Protein AF-A0ABD7MQE9-F1 (afdb_monomer_lite)

Foldseek 3Di:
DDPPCDDPVNVVVVVVLVVVLVCQCVVPVDPVSNVVSVVVVVVVVVVVVVVVVVVVD

pLDDT: mean 71.51, std 10.37, range [42.53, 84.62]

Secondary structure (DSSP, 8-state):
-------HHHHHHHHHHHHHHHHHHHHH--HHHHHHHHHHHHHHHHHHHHHHHHT--

Sequence (57 aa):
MNKHKISPNAIVVALFGLAISGYVAIANKSILGFVILILLTIVVAVLVNHIKNSHQE

Structure (mmCIF, N/CA/C/O backbone):
data_AF-A0ABD7MQE9-F1
#
_entry.id   AF-A0ABD7MQE9-F1
#
loop_
_atom_site.group_PDB
_atom_site.id
_atom_site.type_symbol
_atom_site.label_atom_id
_atom_site.label_alt_id
_atom_site.label_comp_id
_atom_site.label_asym_id
_atom_site.label_entity_id
_atom_site.label_seq_id
_atom_site.pdbx_PDB_ins_code
_atom_site.Cartn_x
_atom_site.Cartn_y
_atom_site.Cartn_z
_atom_site.occupancy
_atom_site.B_iso_or_equiv
_atom_site.auth_seq_id
_atom_site.auth_comp_id
_atom_site.auth_asym_id
_atom_site.auth_atom_id
_atom_site.pdbx_PDB_model_num
ATOM 1 N N . MET A 1 1 ? 2.972 4.901 29.089 1.00 42.53 1 MET A N 1
ATOM 2 C CA . MET A 1 1 ? 3.157 4.484 27.680 1.00 42.53 1 MET A CA 1
ATOM 3 C C . MET A 1 1 ? 1.789 4.140 27.107 1.00 42.53 1 MET A C 1
ATOM 5 O O . MET A 1 1 ? 1.279 3.052 27.348 1.00 42.53 1 MET A O 1
ATOM 9 N N . ASN A 1 2 ? 1.136 5.119 26.476 1.00 45.38 2 ASN A N 1
ATOM 10 C CA . ASN A 1 2 ? -0.247 5.002 26.011 1.00 45.38 2 ASN A CA 1
ATOM 11 C C . ASN A 1 2 ? -0.298 4.026 24.833 1.00 45.38 2 ASN A C 1
ATOM 13 O O . ASN A 1 2 ? 0.137 4.357 23.734 1.00 45.38 2 ASN A O 1
ATOM 17 N N . LYS A 1 3 ? -0.788 2.806 25.079 1.00 56.91 3 LYS A N 1
ATOM 18 C CA . LYS A 1 3 ? -1.026 1.799 24.040 1.00 56.91 3 LYS A CA 1
ATOM 19 C C . LYS A 1 3 ? -2.140 2.315 23.129 1.00 56.91 3 LYS A C 1
ATOM 21 O O . LYS A 1 3 ? -3.315 2.087 23.402 1.00 56.91 3 LYS A O 1
ATOM 26 N N . HIS A 1 4 ? -1.775 3.048 22.079 1.00 58.94 4 HIS A N 1
ATOM 27 C CA . HIS A 1 4 ? -2.691 3.392 21.001 1.00 58.94 4 HIS A CA 1
ATOM 28 C C . HIS A 1 4 ? -3.154 2.063 20.395 1.00 58.94 4 HIS A C 1
ATOM 30 O O . HIS A 1 4 ? -2.364 1.341 19.787 1.00 58.94 4 HIS A O 1
ATOM 36 N N . LYS A 1 5 ? -4.397 1.665 20.684 1.00 62.00 5 LYS A N 1
ATOM 37 C CA . LYS A 1 5 ? -4.978 0.420 20.182 1.00 62.00 5 LYS A CA 1
ATOM 38 C C . LYS A 1 5 ? -5.248 0.604 18.691 1.00 62.00 5 LYS A C 1
ATOM 40 O O . LYS A 1 5 ? -6.346 0.986 18.302 1.00 62.00 5 LYS A O 1
ATOM 45 N N . ILE A 1 6 ? -4.228 0.385 17.866 1.00 67.56 6 ILE A N 1
ATOM 46 C CA . ILE A 1 6 ? -4.387 0.298 16.414 1.00 67.56 6 ILE A CA 1
ATOM 47 C C . ILE A 1 6 ? -5.391 -0.828 16.161 1.00 67.56 6 ILE A C 1
ATOM 49 O O . ILE A 1 6 ? -5.210 -1.942 16.660 1.00 67.56 6 ILE A O 1
ATOM 53 N N . SER A 1 7 ? -6.488 -0.526 15.461 1.00 73.44 7 SER A N 1
ATOM 54 C CA . SER A 1 7 ? -7.513 -1.535 15.214 1.00 73.44 7 SER A CA 1
ATOM 55 C C . SER A 1 7 ? -6.920 -2.646 14.335 1.00 73.44 7 SER A C 1
ATOM 57 O O . SER A 1 7 ? -6.175 -2.347 13.398 1.00 73.44 7 SER A O 1
ATOM 59 N N . PRO A 1 8 ? -7.237 -3.927 14.591 1.00 75.94 8 PRO A N 1
ATOM 60 C CA . PRO A 1 8 ? -6.746 -5.033 13.765 1.00 75.94 8 PRO A CA 1
ATOM 61 C C . PRO A 1 8 ? -7.050 -4.822 12.278 1.00 75.94 8 PRO A C 1
ATOM 63 O O . PRO A 1 8 ? -6.232 -5.132 11.418 1.00 75.94 8 PRO A O 1
ATOM 66 N N . ASN A 1 9 ? -8.191 -4.196 11.984 1.00 74.81 9 ASN A N 1
ATOM 67 C CA . ASN A 1 9 ? -8.599 -3.868 10.625 1.00 74.81 9 ASN A CA 1
ATOM 68 C C . ASN A 1 9 ? -7.662 -2.843 9.955 1.00 74.81 9 ASN A C 1
ATOM 70 O O . ASN A 1 9 ? -7.350 -2.967 8.775 1.00 74.81 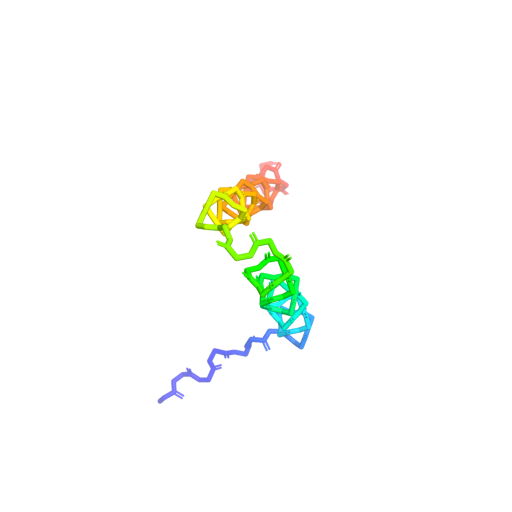9 ASN A O 1
ATOM 74 N N . ALA A 1 10 ? -7.148 -1.865 10.710 1.00 77.50 10 ALA A N 1
ATOM 75 C CA . ALA A 1 10 ? -6.173 -0.903 10.198 1.00 77.50 10 ALA A CA 1
ATOM 76 C C . ALA A 1 10 ? -4.827 -1.565 9.861 1.00 77.50 10 ALA A C 1
ATOM 78 O O . ALA A 1 10 ? -4.188 -1.192 8.880 1.00 77.50 10 ALA A O 1
ATOM 79 N N . ILE A 1 11 ? -4.418 -2.579 10.631 1.00 79.81 11 ILE A N 1
ATOM 80 C CA . ILE A 1 11 ? -3.201 -3.359 10.356 1.00 79.81 11 ILE A CA 1
ATOM 81 C C . ILE A 1 11 ? -3.362 -4.153 9.055 1.00 79.81 11 ILE A C 1
ATOM 83 O O . ILE A 1 11 ? -2.459 -4.144 8.222 1.00 79.81 11 ILE A O 1
ATOM 87 N N . VAL A 1 12 ? -4.519 -4.789 8.843 1.00 80.56 12 VAL A N 1
ATOM 88 C CA . VAL A 1 12 ? -4.813 -5.539 7.608 1.00 80.56 12 VAL A CA 1
ATOM 89 C C . VAL A 1 12 ? -4.759 -4.624 6.386 1.00 80.56 1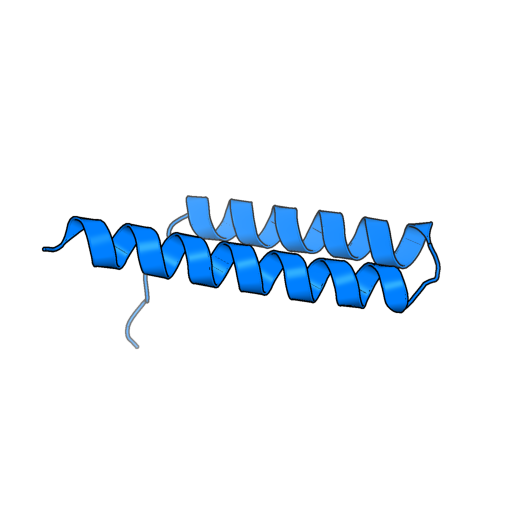2 VAL A C 1
ATOM 91 O O . VAL A 1 12 ? -4.111 -4.964 5.399 1.00 80.56 12 VAL A O 1
ATOM 94 N N . VAL A 1 13 ? -5.365 -3.437 6.468 1.00 78.25 13 VAL A N 1
ATOM 95 C CA . VAL A 1 13 ? -5.323 -2.438 5.390 1.00 78.25 13 VAL A CA 1
ATOM 96 C C . VAL A 1 13 ? -3.893 -1.960 5.122 1.00 78.25 13 VAL A C 1
ATOM 98 O O . VAL A 1 13 ? -3.486 -1.879 3.964 1.00 78.25 13 VAL A O 1
ATOM 101 N N . ALA A 1 14 ? -3.103 -1.697 6.167 1.00 78.06 14 ALA A N 1
ATOM 102 C CA . ALA A 1 14 ? -1.709 -1.280 6.022 1.00 78.06 14 ALA A CA 1
ATOM 103 C C . ALA A 1 14 ? -0.842 -2.366 5.361 1.00 78.06 14 ALA A C 1
ATOM 105 O O . ALA A 1 14 ? -0.047 -2.062 4.472 1.00 78.06 14 ALA A O 1
ATOM 106 N N . LEU A 1 15 ? -1.025 -3.634 5.745 1.00 82.62 15 LEU A N 1
ATOM 107 C CA . LEU A 1 15 ? -0.321 -4.771 5.147 1.00 82.62 15 LEU A CA 1
ATOM 108 C C . LEU A 1 15 ? -0.720 -4.988 3.684 1.00 82.62 15 LEU A C 1
ATOM 110 O O . LEU A 1 15 ? 0.149 -5.239 2.852 1.00 82.62 15 LEU A O 1
ATOM 114 N N . PHE A 1 16 ? -2.003 -4.835 3.349 1.00 81.94 16 PHE A N 1
ATOM 115 C CA . PHE A 1 16 ? -2.471 -4.918 1.965 1.00 81.94 16 PHE A CA 1
ATOM 116 C C . PHE A 1 16 ? -1.904 -3.790 1.100 1.00 81.94 16 PHE A C 1
ATOM 118 O O . PHE A 1 16 ? -1.398 -4.048 0.010 1.00 81.94 16 PHE A O 1
ATOM 125 N N . GLY A 1 17 ? -1.923 -2.551 1.598 1.00 78.44 17 GLY A N 1
ATOM 126 C CA . GLY A 1 17 ? -1.324 -1.409 0.904 1.00 78.44 17 GLY A CA 1
ATOM 127 C C . GLY A 1 17 ? 0.176 -1.599 0.670 1.00 78.44 17 GLY A C 1
ATOM 128 O O . GLY A 1 17 ? 0.667 -1.357 -0.433 1.00 78.44 17 GLY A O 1
ATOM 129 N N . LEU A 1 18 ? 0.895 -2.114 1.672 1.00 77.94 18 LEU A N 1
ATOM 130 C CA . LEU A 1 18 ? 2.321 -2.422 1.563 1.00 77.94 18 LEU A CA 1
ATOM 131 C C . LEU A 1 18 ? 2.595 -3.540 0.544 1.00 77.94 18 LEU A C 1
ATOM 133 O O . LEU A 1 18 ? 3.520 -3.417 -0.255 1.00 77.94 18 LEU A O 1
ATOM 137 N N . ALA A 1 19 ? 1.782 -4.599 0.533 1.00 80.81 19 ALA A N 1
ATOM 138 C CA . ALA A 1 19 ? 1.921 -5.715 -0.402 1.00 80.81 19 ALA A CA 1
ATOM 139 C C . ALA A 1 19 ? 1.662 -5.288 -1.855 1.00 80.81 19 ALA A C 1
ATOM 141 O O . ALA A 1 19 ? 2.442 -5.630 -2.744 1.00 80.81 19 ALA A O 1
ATOM 142 N N . ILE A 1 20 ? 0.617 -4.491 -2.096 1.00 78.62 20 ILE A N 1
ATOM 143 C CA . ILE A 1 20 ? 0.320 -3.940 -3.425 1.00 78.62 20 ILE A CA 1
ATOM 144 C C . ILE A 1 20 ? 1.444 -2.990 -3.861 1.00 78.62 20 ILE A C 1
ATOM 146 O O . ILE A 1 20 ? 1.882 -3.050 -5.007 1.00 78.62 20 ILE A O 1
ATOM 150 N N . SER A 1 21 ? 1.968 -2.169 -2.946 1.00 71.06 21 SER A N 1
ATOM 151 C CA . SER A 1 21 ? 3.098 -1.274 -3.220 1.00 71.06 21 SER A CA 1
ATOM 152 C C . SER A 1 21 ? 4.368 -2.020 -3.602 1.00 71.06 21 SER A C 1
ATOM 154 O O . SER A 1 21 ? 4.989 -1.708 -4.619 1.00 71.06 21 SER A O 1
ATOM 156 N N . GLY A 1 22 ? 4.712 -3.058 -2.838 1.00 69.94 22 GLY A N 1
ATOM 157 C CA . GLY A 1 22 ? 5.840 -3.932 -3.140 1.00 69.94 22 GLY A CA 1
ATOM 158 C C . GLY A 1 22 ? 5.666 -4.634 -4.483 1.00 69.94 22 GLY A C 1
ATOM 159 O O . GLY A 1 22 ? 6.582 -4.621 -5.302 1.00 69.94 22 GLY A O 1
ATOM 160 N N . TYR A 1 23 ? 4.476 -5.176 -4.756 1.00 71.12 23 TYR A N 1
ATOM 161 C CA . TYR A 1 23 ? 4.181 -5.830 -6.028 1.00 71.12 23 TYR A CA 1
ATOM 162 C C . TYR A 1 23 ? 4.312 -4.866 -7.211 1.00 71.12 23 TYR A C 1
ATOM 164 O O . TYR A 1 23 ? 4.992 -5.185 -8.180 1.00 71.12 23 TYR A O 1
ATOM 172 N N . VAL A 1 24 ? 3.738 -3.664 -7.129 1.00 66.69 24 VAL A N 1
ATOM 173 C CA . VAL A 1 24 ? 3.817 -2.661 -8.204 1.00 66.69 24 VAL A CA 1
ATOM 174 C C . VAL A 1 24 ? 5.255 -2.183 -8.427 1.00 66.69 24 VAL A C 1
ATOM 176 O O . VAL A 1 24 ? 5.676 -2.062 -9.581 1.00 66.69 24 VAL A O 1
ATOM 179 N N . ALA A 1 25 ? 6.021 -1.957 -7.355 1.00 65.19 25 ALA A N 1
ATOM 180 C CA . ALA A 1 25 ? 7.418 -1.529 -7.428 1.00 65.19 25 ALA A CA 1
ATOM 181 C C . ALA A 1 25 ? 8.330 -2.602 -8.048 1.00 65.19 25 ALA A C 1
ATOM 183 O O . ALA A 1 25 ? 9.181 -2.281 -8.880 1.00 65.19 25 ALA A O 1
ATOM 184 N N . ILE A 1 26 ? 8.128 -3.874 -7.684 1.00 67.25 26 ILE A N 1
ATOM 185 C CA . ILE A 1 26 ? 8.903 -5.006 -8.207 1.00 67.25 26 ILE A CA 1
ATOM 186 C C . ILE A 1 26 ? 8.488 -5.329 -9.648 1.00 67.25 26 ILE A C 1
ATOM 188 O O . ILE A 1 26 ? 9.354 -5.477 -10.508 1.00 67.25 26 ILE A O 1
ATOM 192 N N . ALA A 1 27 ? 7.184 -5.397 -9.932 1.00 64.75 27 ALA A N 1
ATOM 193 C CA . ALA A 1 27 ? 6.662 -5.810 -11.233 1.00 64.75 27 ALA A CA 1
ATOM 194 C C . ALA A 1 27 ? 6.968 -4.803 -12.347 1.00 64.75 27 ALA A C 1
ATOM 196 O O . ALA A 1 27 ? 7.251 -5.208 -13.470 1.00 64.75 27 ALA A O 1
ATOM 197 N N . ASN A 1 28 ? 6.942 -3.499 -12.057 1.00 58.06 28 ASN A N 1
ATOM 198 C CA . ASN A 1 28 ? 7.172 -2.489 -13.091 1.00 58.06 28 ASN A CA 1
ATOM 199 C C . ASN A 1 28 ? 8.614 -1.973 -13.149 1.00 58.06 28 ASN A C 1
ATOM 201 O O . ASN A 1 28 ? 8.931 -1.238 -14.081 1.00 58.06 28 ASN A O 1
ATOM 205 N N . LYS A 1 29 ? 9.474 -2.271 -12.157 1.00 63.47 29 LYS A N 1
ATOM 206 C CA . LYS A 1 29 ? 10.795 -1.622 -11.980 1.00 63.47 29 LYS A CA 1
ATOM 207 C C . LYS A 1 29 ? 10.716 -0.098 -12.193 1.00 63.47 29 LYS A C 1
ATOM 209 O O . LYS A 1 29 ? 11.624 0.529 -12.729 1.00 63.47 29 LYS A O 1
ATOM 214 N N . SER A 1 30 ? 9.570 0.479 -11.828 1.00 59.22 30 SER A N 1
ATOM 215 C CA . SER A 1 30 ? 9.141 1.802 -12.264 1.00 59.22 30 SER A CA 1
ATOM 216 C C . SER A 1 30 ? 8.748 2.617 -11.050 1.00 59.22 30 SER A C 1
ATOM 218 O O . SER A 1 30 ? 7.719 2.388 -10.410 1.00 59.22 30 SER A O 1
ATOM 220 N N . ILE A 1 31 ? 9.588 3.608 -10.771 1.00 68.81 31 ILE A N 1
ATOM 221 C CA . ILE A 1 31 ? 9.370 4.653 -9.770 1.00 68.81 31 ILE A CA 1
ATOM 222 C C . ILE A 1 31 ? 8.015 5.342 -9.981 1.00 68.81 31 ILE A C 1
ATOM 224 O O . ILE A 1 31 ? 7.357 5.710 -9.012 1.00 68.81 31 ILE A O 1
ATOM 228 N N . LEU A 1 32 ? 7.548 5.441 -11.229 1.00 67.50 32 LEU A N 1
ATOM 229 C CA . LEU A 1 32 ? 6.266 6.057 -11.559 1.00 67.50 32 LEU A CA 1
ATOM 230 C C . LEU A 1 32 ? 5.081 5.298 -10.936 1.00 67.50 32 LEU A C 1
ATOM 232 O O . LEU A 1 32 ? 4.169 5.917 -10.394 1.00 67.50 32 LEU A O 1
ATOM 236 N N . GLY A 1 33 ? 5.120 3.960 -10.954 1.00 69.38 33 GLY A N 1
ATOM 237 C CA . GLY A 1 33 ? 4.077 3.123 -10.351 1.00 69.38 33 GLY A CA 1
ATOM 238 C C . GLY A 1 33 ? 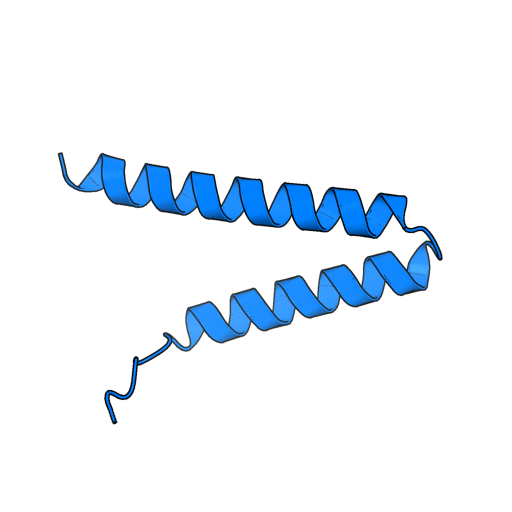4.019 3.276 -8.831 1.00 69.38 33 GLY A C 1
ATOM 239 O O . GLY A 1 33 ? 2.936 3.341 -8.255 1.00 69.38 33 GLY A O 1
ATOM 240 N N . PHE A 1 34 ? 5.180 3.422 -8.189 1.00 71.06 34 PHE A N 1
ATOM 241 C CA . PHE A 1 34 ? 5.274 3.681 -6.753 1.00 71.06 34 PHE A CA 1
ATOM 242 C C . PHE A 1 34 ? 4.715 5.062 -6.375 1.00 71.06 34 PHE A C 1
ATOM 244 O O . PHE A 1 34 ? 3.956 5.184 -5.415 1.00 71.06 34 PHE A O 1
ATOM 251 N N . VAL A 1 35 ? 5.021 6.097 -7.167 1.00 76.44 35 VAL A N 1
ATOM 252 C CA . VAL A 1 35 ? 4.497 7.458 -6.959 1.00 76.44 35 VAL A CA 1
ATOM 253 C C . VAL A 1 35 ? 2.974 7.501 -7.108 1.00 76.44 35 VAL A C 1
ATOM 255 O O . VAL A 1 35 ? 2.298 8.088 -6.263 1.00 76.44 35 VAL A O 1
ATOM 258 N N . ILE A 1 36 ? 2.415 6.837 -8.126 1.00 76.38 36 ILE A N 1
ATOM 259 C CA . ILE A 1 36 ? 0.958 6.740 -8.318 1.00 76.38 36 ILE A CA 1
ATOM 260 C C . ILE A 1 36 ? 0.302 6.051 -7.119 1.00 76.38 36 ILE A C 1
ATOM 262 O O . ILE A 1 36 ? -0.749 6.486 -6.654 1.00 76.38 36 ILE A O 1
ATOM 266 N N . LEU A 1 37 ? 0.934 5.013 -6.575 1.00 75.31 37 LEU A N 1
ATOM 267 C CA . LEU A 1 37 ? 0.391 4.293 -5.432 1.00 75.31 37 LEU A CA 1
ATOM 268 C C . LEU A 1 37 ? 0.399 5.120 -4.140 1.00 75.31 37 LEU A C 1
ATOM 270 O O . LEU A 1 37 ? -0.561 5.072 -3.369 1.00 75.31 37 LEU A O 1
ATOM 274 N N . ILE A 1 38 ? 1.459 5.902 -3.911 1.00 80.06 38 ILE A N 1
ATOM 275 C CA . ILE A 1 38 ? 1.519 6.856 -2.797 1.00 80.06 38 ILE A CA 1
ATOM 276 C C . ILE A 1 38 ? 0.409 7.895 -2.937 1.00 80.06 38 ILE A C 1
ATOM 278 O O . ILE A 1 38 ? -0.329 8.123 -1.979 1.00 80.06 38 ILE A O 1
ATOM 282 N N . LEU A 1 39 ? 0.242 8.479 -4.128 1.00 81.31 39 LEU A N 1
ATOM 283 C CA . LEU A 1 39 ? -0.833 9.436 -4.395 1.00 81.31 39 LEU A CA 1
ATOM 284 C C . LEU A 1 39 ? -2.207 8.821 -4.123 1.00 81.31 39 LEU A C 1
ATOM 286 O O . LEU A 1 39 ? -3.020 9.427 -3.428 1.00 81.31 39 LEU A O 1
ATOM 290 N N . LEU A 1 40 ? -2.444 7.592 -4.585 1.00 79.19 40 LEU A N 1
ATOM 291 C CA . LEU A 1 40 ? -3.701 6.886 -4.352 1.00 79.19 40 LEU A CA 1
ATOM 292 C C . LEU A 1 40 ? -3.950 6.645 -2.855 1.00 79.19 40 LEU A C 1
ATOM 294 O O . LEU A 1 40 ? -5.056 6.856 -2.367 1.00 79.19 40 LEU A O 1
ATOM 298 N N . THR A 1 41 ? -2.909 6.265 -2.112 1.00 82.12 41 THR A N 1
ATOM 299 C CA . THR A 1 41 ? -2.981 6.043 -0.659 1.00 82.12 41 THR A CA 1
ATOM 300 C C . THR A 1 41 ? -3.339 7.331 0.082 1.00 82.12 41 THR A C 1
ATOM 302 O O . THR A 1 41 ? -4.196 7.316 0.965 1.00 82.12 41 THR A O 1
ATOM 305 N N . ILE A 1 42 ? -2.731 8.459 -0.302 1.00 84.62 42 ILE A N 1
ATOM 306 C CA . ILE A 1 42 ? -3.033 9.778 0.268 1.00 84.62 42 ILE A CA 1
ATOM 307 C C . ILE A 1 42 ? -4.484 10.166 -0.034 1.00 84.62 42 ILE A C 1
ATOM 309 O O . ILE A 1 42 ? -5.200 10.574 0.877 1.00 84.62 42 ILE A O 1
ATOM 313 N N . VAL A 1 43 ? -4.947 9.992 -1.276 1.00 84.25 43 VAL A N 1
ATOM 314 C CA . VAL A 1 43 ? -6.331 10.301 -1.674 1.00 84.25 43 VAL A CA 1
ATOM 315 C C . VAL A 1 43 ? -7.332 9.484 -0.860 1.00 84.25 43 VAL A C 1
ATOM 317 O O . VAL A 1 43 ? -8.283 10.048 -0.326 1.00 84.25 43 VAL A O 1
ATOM 320 N N . VAL A 1 44 ? -7.104 8.178 -0.702 1.00 82.56 44 VAL A N 1
ATOM 321 C CA . VAL A 1 44 ? -7.974 7.310 0.106 1.00 82.56 44 VAL A CA 1
ATOM 322 C C . VAL A 1 44 ? -7.968 7.736 1.576 1.00 82.56 44 VAL A C 1
ATOM 324 O O . VAL A 1 44 ? -9.030 7.814 2.190 1.00 82.56 44 VAL A O 1
ATOM 327 N N . ALA A 1 45 ? -6.804 8.064 2.143 1.00 81.94 45 ALA A N 1
ATOM 328 C CA . ALA A 1 45 ? -6.703 8.529 3.525 1.00 81.94 45 ALA A CA 1
ATOM 329 C C . ALA A 1 45 ? -7.459 9.850 3.748 1.00 81.94 45 ALA A C 1
ATOM 331 O O . ALA A 1 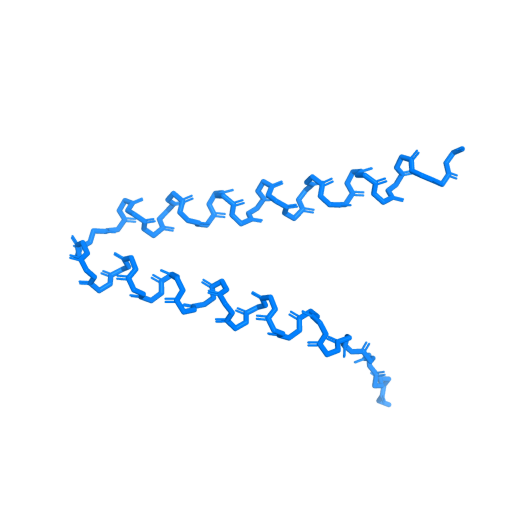45 ? -8.203 9.978 4.722 1.00 81.94 45 ALA A O 1
ATOM 332 N N . VAL A 1 46 ? -7.316 10.808 2.828 1.00 84.31 46 VAL A N 1
ATOM 333 C CA . VAL A 1 46 ? -8.036 12.088 2.862 1.00 84.31 46 VAL A CA 1
ATOM 334 C C . VAL A 1 46 ? -9.537 11.871 2.699 1.00 84.31 46 VAL A C 1
ATOM 336 O O . VAL A 1 46 ? -10.313 12.454 3.451 1.00 84.31 46 VAL A O 1
ATOM 339 N N . LEU A 1 47 ? -9.954 10.996 1.782 1.00 82.06 47 LEU A N 1
ATOM 340 C CA . LEU A 1 47 ? -11.361 10.680 1.553 1.00 82.06 47 LEU A CA 1
ATOM 341 C C . LEU A 1 4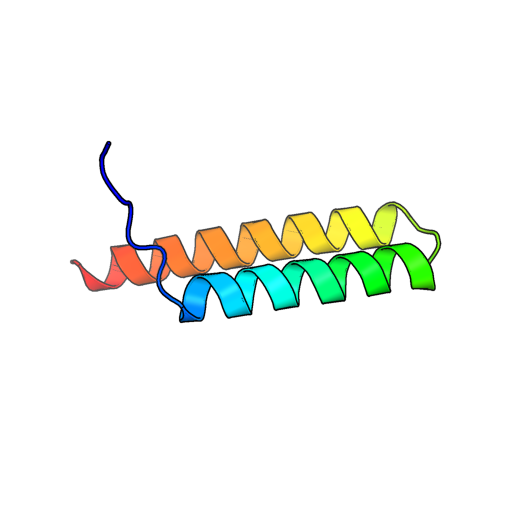7 ? -12.010 10.057 2.795 1.00 82.06 47 LEU A C 1
ATOM 343 O O . LEU A 1 47 ? -13.085 10.485 3.207 1.00 82.06 47 LEU A O 1
ATOM 347 N N . VAL A 1 48 ? -11.344 9.095 3.436 1.00 77.81 48 VAL A N 1
ATOM 348 C CA . VAL A 1 48 ? -11.828 8.483 4.683 1.00 77.81 48 VAL A CA 1
ATOM 349 C C . VAL A 1 48 ? -11.891 9.513 5.808 1.00 77.81 48 VAL A C 1
ATOM 351 O O . VAL A 1 48 ? -12.866 9.538 6.559 1.00 77.81 48 VAL A O 1
ATOM 354 N N . ASN A 1 49 ? -10.885 10.383 5.917 1.00 78.69 49 ASN A N 1
ATOM 355 C CA . ASN A 1 49 ? -10.881 11.451 6.911 1.00 78.69 49 ASN A CA 1
ATOM 356 C C . ASN A 1 49 ? -12.039 12.434 6.685 1.00 78.69 49 ASN A C 1
ATOM 358 O O . ASN A 1 49 ? -12.723 12.796 7.636 1.00 78.69 49 ASN A O 1
ATOM 362 N N . HIS A 1 50 ? -12.305 12.800 5.429 1.00 77.12 50 HIS A N 1
ATOM 363 C CA . HIS A 1 50 ? -13.413 13.670 5.050 1.00 77.12 50 HIS A CA 1
ATOM 364 C C . HIS A 1 50 ? -14.774 13.037 5.357 1.00 77.12 50 HIS A C 1
ATOM 366 O O . HIS A 1 50 ? -15.601 13.662 6.010 1.00 77.12 50 HIS A O 1
ATOM 372 N N . ILE A 1 51 ? -15.000 11.779 4.962 1.00 77.12 51 ILE A N 1
ATOM 373 C CA . ILE A 1 51 ? -16.258 11.061 5.234 1.00 77.12 51 ILE A CA 1
ATOM 374 C C . ILE A 1 51 ? -16.518 10.964 6.738 1.00 77.12 51 ILE A C 1
ATOM 376 O O . ILE A 1 51 ? -17.633 11.194 7.196 1.00 77.12 51 ILE A O 1
ATOM 380 N N . LYS A 1 52 ? -15.482 10.648 7.518 1.00 68.62 52 LYS A N 1
ATOM 381 C CA . LYS A 1 52 ? -15.593 10.512 8.969 1.00 68.62 52 LYS A CA 1
ATOM 382 C C . LYS A 1 52 ? -15.875 11.851 9.661 1.00 68.62 52 LYS A C 1
ATOM 384 O O . LYS A 1 52 ? -16.594 11.856 10.653 1.00 68.62 52 LYS A O 1
ATOM 389 N N . ASN A 1 53 ? -15.356 12.961 9.133 1.00 66.00 53 ASN A N 1
ATOM 390 C CA . ASN A 1 53 ? -15.680 14.303 9.624 1.00 66.00 53 ASN A CA 1
ATOM 391 C C . ASN A 1 53 ? -17.077 14.766 9.183 1.00 66.00 53 ASN A C 1
ATOM 393 O O . ASN A 1 53 ? -17.767 15.420 9.948 1.00 66.00 53 ASN A O 1
ATOM 397 N N . SER A 1 54 ? -17.518 14.383 7.985 1.00 60.47 54 SER A N 1
ATOM 398 C CA . SER A 1 54 ? -18.832 14.743 7.438 1.00 60.47 54 SER A CA 1
ATOM 399 C C . SER A 1 54 ? -20.000 13.984 8.084 1.00 60.47 54 SER A C 1
ATOM 401 O O . SER A 1 54 ? -21.144 14.372 7.901 1.00 60.47 54 SER A O 1
ATOM 403 N N . HIS A 1 55 ? -19.732 12.895 8.813 1.00 55.41 55 HIS A N 1
ATOM 404 C CA . HIS A 1 55 ? -20.726 12.138 9.594 1.00 55.41 55 HIS A CA 1
ATOM 405 C C . HIS A 1 55 ? -20.898 12.652 11.037 1.00 55.41 55 HIS A C 1
ATOM 407 O O . HIS A 1 55 ? -21.655 12.066 11.808 1.00 55.41 55 HIS A O 1
ATOM 413 N N . GLN A 1 56 ? -20.132 13.671 11.434 1.00 51.06 56 GLN A N 1
ATOM 414 C CA . GLN A 1 56 ? -20.155 14.259 12.778 1.00 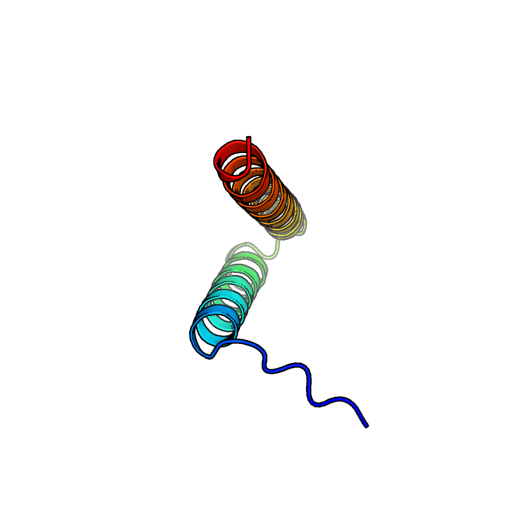51.06 56 GLN A CA 1
ATOM 415 C C . GLN A 1 56 ? -20.812 15.653 12.808 1.00 51.06 56 GLN A C 1
ATOM 417 O O . GLN A 1 56 ? -20.818 16.263 13.876 1.00 51.06 56 GLN A O 1
ATOM 422 N N . GLU A 1 57 ? -21.355 16.133 11.682 1.00 47.59 57 GLU A N 1
ATOM 423 C CA . GLU A 1 57 ? -22.244 17.309 11.628 1.00 47.59 57 GLU A CA 1
ATOM 424 C C . GLU A 1 57 ? -23.721 16.907 11.695 1.00 47.59 57 GLU A C 1
ATOM 426 O O . GLU A 1 57 ? -24.092 15.897 11.051 1.00 47.59 57 GLU A O 1
#

Radius of gyration: 14.55 Å; chains: 1; bounding box: 33×23×41 Å

Organism: Corynebacterium ulcerans (NCBI:txid65058)